Protein AF-A0A7S3I1B3-F1 (afdb_monomer_lite)

pLDDT: mean 70.67, std 14.02, range [46.06, 97.56]

Foldseek 3Di:
DDDPPVVVVVVVVVVVVVVVVVVVVPPDDCVPPDPDPPDPPPPDPDPPDDDPPPPPPPPDPDPCCVVQVPDDPCQQANDPPPPTGHPVVVVVVVVVVVVVVVVVVVVVVVCVVCCVVPDPPDDPPD

Secondary structure (DSSP, 8-state):
---SSHHHHHHHHHHHHHHHHHHHHT---GGGSPPPPS-TT----------TT------PPPHHHHHHTTS-HHHHH--TTSSS--HHHHHHHHHHHHHHHHHHHHHHHHHHHHHHHH-----TT-

Sequence (126 aa):
MSARITGKATAETARAAAPRELFAATKMDGSVLPRAPESAFRKRPVRLSYDKNEFWMYRLPSENHFLLQNFDKNDLFGKRHGIDHAPQYKSQMDIDSRLLLGLVGITFVMLLSDFPRNAKMLNLRQ

Structure (mmCIF, N/CA/C/O backbone):
data_AF-A0A7S3I1B3-F1
#
_entry.id   AF-A0A7S3I1B3-F1
#
loop_
_atom_site.group_PDB
_atom_site.id
_atom_site.type_symbol
_atom_site.label_atom_id
_atom_site.label_alt_id
_atom_site.label_comp_id
_atom_site.label_asym_id
_atom_site.label_entity_id
_atom_site.label_seq_id
_atom_site.pdbx_PDB_ins_code
_atom_site.Cartn_x
_atom_site.Cartn_y
_atom_site.Cartn_z
_atom_site.occupancy
_atom_site.B_iso_or_equiv
_atom_site.auth_seq_id
_atom_site.auth_comp_id
_atom_site.auth_asym_id
_atom_site.auth_atom_id
_atom_site.pdbx_PDB_model_num
ATOM 1 N N . MET A 1 1 ? -23.112 -60.539 5.473 1.00 46.06 1 MET A N 1
ATOM 2 C CA . MET A 1 1 ? -22.228 -59.351 5.530 1.00 46.06 1 MET A CA 1
ATOM 3 C C . MET A 1 1 ? -20.943 -59.635 4.749 1.00 46.06 1 MET A C 1
ATOM 5 O O . MET A 1 1 ? -20.027 -60.185 5.332 1.00 46.06 1 MET A O 1
ATOM 9 N N . SER A 1 2 ? -20.857 -59.329 3.449 1.00 50.66 2 SER A N 1
ATOM 10 C CA . SER A 1 2 ? -19.567 -59.339 2.724 1.00 50.66 2 SER A CA 1
ATOM 11 C C . SER A 1 2 ? -19.702 -58.649 1.360 1.00 50.66 2 SER A C 1
ATOM 13 O O . SER A 1 2 ? -19.950 -59.291 0.350 1.00 50.66 2 SER A O 1
ATOM 15 N N . ALA A 1 3 ? -19.641 -57.315 1.339 1.00 51.50 3 ALA A N 1
ATOM 16 C CA . ALA A 1 3 ? -19.596 -56.536 0.089 1.00 51.50 3 ALA A CA 1
ATOM 17 C C . ALA A 1 3 ? -18.877 -55.179 0.245 1.00 51.50 3 ALA A C 1
ATOM 19 O O . ALA A 1 3 ? -19.001 -54.305 -0.604 1.00 51.50 3 ALA A O 1
ATOM 20 N N . ARG A 1 4 ? -18.141 -54.958 1.348 1.00 50.66 4 ARG A N 1
ATOM 21 C CA . ARG A 1 4 ? -17.560 -53.640 1.686 1.00 50.66 4 ARG A CA 1
ATOM 22 C C . ARG A 1 4 ? -16.035 -53.549 1.577 1.00 50.66 4 ARG A C 1
ATOM 24 O O . ARG A 1 4 ? -15.488 -52.489 1.860 1.00 50.66 4 ARG A O 1
ATOM 31 N N . ILE A 1 5 ? -15.351 -54.627 1.185 1.00 53.75 5 ILE A N 1
ATOM 32 C CA . ILE A 1 5 ? -13.876 -54.693 1.207 1.00 53.75 5 ILE A CA 1
ATOM 33 C C . ILE A 1 5 ? -13.266 -54.480 -0.193 1.00 53.75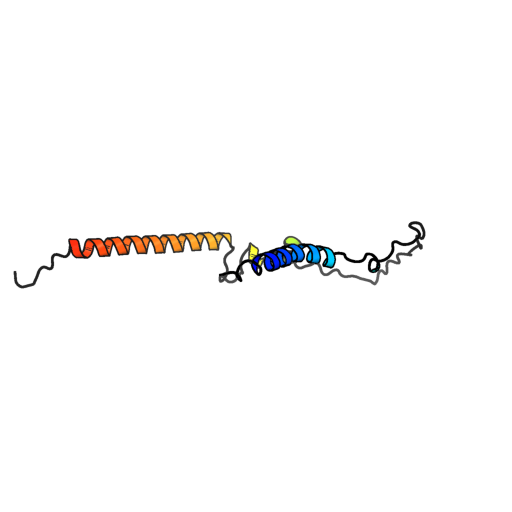 5 ILE A C 1
ATOM 35 O O . ILE A 1 5 ? -12.179 -53.923 -0.309 1.00 53.75 5 ILE A O 1
ATOM 39 N N . THR A 1 6 ? -13.985 -54.797 -1.272 1.00 51.12 6 THR A N 1
ATOM 40 C CA . THR A 1 6 ? -13.468 -54.716 -2.654 1.00 51.12 6 THR A CA 1
ATOM 41 C C . THR A 1 6 ? -13.352 -53.295 -3.219 1.00 51.12 6 THR A C 1
ATOM 43 O O . THR A 1 6 ? -12.542 -53.071 -4.111 1.00 51.12 6 THR A O 1
ATOM 46 N N . GLY A 1 7 ? -14.092 -52.313 -2.691 1.00 48.62 7 GLY A N 1
ATOM 47 C CA . GLY A 1 7 ? -14.066 -50.929 -3.195 1.00 48.62 7 GLY A CA 1
ATOM 48 C C . GLY A 1 7 ? -12.879 -50.075 -2.726 1.00 48.62 7 GLY A C 1
ATOM 49 O O . GLY A 1 7 ? -12.605 -49.036 -3.318 1.00 48.62 7 GLY A O 1
ATOM 50 N N . LYS A 1 8 ? -12.165 -50.481 -1.665 1.00 53.78 8 LYS A N 1
ATOM 51 C CA . LYS A 1 8 ? -11.015 -49.711 -1.153 1.00 53.78 8 LYS A CA 1
ATOM 52 C C . LYS A 1 8 ? -9.726 -49.996 -1.931 1.00 53.78 8 LYS A C 1
ATOM 54 O O . LYS A 1 8 ? -8.996 -49.062 -2.245 1.00 53.78 8 LYS A O 1
ATOM 59 N N . ALA A 1 9 ? -9.501 -51.252 -2.324 1.00 54.00 9 ALA A N 1
ATOM 60 C CA . ALA A 1 9 ? -8.305 -51.661 -3.067 1.00 54.00 9 ALA A CA 1
ATOM 61 C C . ALA A 1 9 ? -8.246 -51.075 -4.495 1.00 54.00 9 ALA A C 1
ATOM 63 O O . ALA A 1 9 ? -7.170 -50.757 -5.003 1.00 54.00 9 ALA A O 1
ATOM 64 N N . THR A 1 10 ? -9.398 -50.872 -5.141 1.00 55.09 10 THR A N 1
ATOM 65 C CA . THR A 1 10 ? -9.488 -50.239 -6.469 1.00 55.09 10 THR A CA 1
ATOM 66 C C . THR A 1 10 ? -9.286 -48.720 -6.419 1.00 55.09 10 THR A C 1
ATOM 68 O O . THR A 1 10 ? -8.721 -48.138 -7.341 1.00 55.09 10 THR A O 1
ATOM 71 N N . ALA A 1 11 ? -9.673 -48.063 -5.321 1.00 57.38 11 ALA A N 1
ATOM 72 C CA . ALA A 1 11 ? -9.466 -46.626 -5.138 1.00 57.38 11 ALA A CA 1
ATOM 73 C C . ALA A 1 11 ? -8.001 -46.266 -4.813 1.00 57.38 11 ALA A C 1
ATOM 75 O O . ALA A 1 11 ? -7.505 -45.230 -5.260 1.00 57.38 11 ALA A O 1
ATOM 76 N N . GLU A 1 12 ? -7.288 -47.116 -4.067 1.00 57.72 12 GLU A N 1
ATOM 77 C CA . GLU A 1 12 ? -5.858 -46.923 -3.778 1.00 57.72 12 GLU A CA 1
ATOM 78 C C . GLU A 1 12 ? -4.975 -47.171 -5.005 1.00 57.72 12 GLU A C 1
ATOM 80 O O . GLU A 1 12 ? -4.047 -46.402 -5.257 1.00 57.72 12 GLU A O 1
ATOM 85 N N . THR A 1 13 ? -5.302 -48.172 -5.827 1.00 56.62 13 THR A N 1
ATOM 86 C CA . THR A 1 13 ? -4.587 -48.434 -7.089 1.00 56.62 13 THR A CA 1
ATOM 87 C C . THR A 1 13 ? -4.799 -47.318 -8.118 1.00 56.62 13 THR A C 1
ATOM 89 O O . THR A 1 13 ? -3.839 -46.916 -8.775 1.00 56.62 13 THR A O 1
ATOM 92 N N . ALA A 1 14 ? -5.995 -46.721 -8.188 1.00 57.94 14 ALA A N 1
ATOM 93 C CA . ALA A 1 14 ? -6.259 -45.546 -9.026 1.00 57.94 14 ALA A CA 1
ATOM 94 C C . ALA A 1 14 ? -5.514 -44.279 -8.547 1.00 57.94 14 ALA A C 1
ATOM 96 O O . ALA A 1 14 ? -4.988 -43.520 -9.362 1.00 57.94 14 ALA A O 1
ATOM 97 N N . ARG A 1 15 ? -5.400 -44.060 -7.226 1.00 57.66 15 ARG A N 1
ATOM 98 C CA . ARG A 1 15 ? -4.626 -42.936 -6.656 1.00 57.66 15 ARG A CA 1
ATOM 99 C C . ARG A 1 15 ? -3.114 -43.096 -6.821 1.00 57.66 15 ARG A C 1
ATOM 101 O O . ARG A 1 15 ? -2.427 -42.092 -6.985 1.00 57.66 15 ARG A O 1
ATOM 108 N N . ALA A 1 16 ? -2.598 -44.324 -6.806 1.00 59.72 16 ALA A N 1
ATOM 109 C CA . ALA A 1 16 ? -1.180 -44.605 -7.034 1.00 59.72 16 ALA A CA 1
ATOM 110 C C . ALA A 1 16 ? -0.771 -44.526 -8.521 1.00 59.72 16 ALA A C 1
ATOM 112 O O . ALA A 1 16 ? 0.398 -44.279 -8.822 1.00 59.72 16 ALA A O 1
ATOM 113 N N . ALA A 1 17 ? -1.718 -44.702 -9.451 1.00 59.34 17 ALA A N 1
ATOM 114 C CA . ALA A 1 17 ? -1.484 -44.575 -10.892 1.00 59.34 17 ALA A CA 1
ATOM 115 C C . ALA A 1 17 ? -1.423 -43.110 -11.368 1.00 59.34 17 ALA A C 1
ATOM 117 O O . ALA A 1 17 ? -0.590 -42.774 -12.209 1.00 59.34 17 ALA A O 1
ATOM 118 N N . ALA A 1 18 ? -2.228 -42.223 -10.774 1.00 61.06 18 ALA A N 1
ATOM 119 C CA . ALA A 1 18 ? -2.302 -40.804 -11.135 1.00 61.06 18 ALA A CA 1
ATOM 120 C C . ALA A 1 18 ? -0.946 -40.053 -11.177 1.00 61.06 18 ALA A C 1
ATOM 122 O O . ALA A 1 18 ? -0.691 -39.357 -12.162 1.00 61.06 18 ALA A O 1
ATOM 123 N N . PRO A 1 19 ? -0.030 -40.184 -10.191 1.00 59.75 19 PRO A N 1
ATOM 124 C CA . PRO A 1 19 ? 1.252 -39.483 -10.258 1.00 59.75 19 PRO A CA 1
ATOM 125 C C . PRO A 1 19 ? 2.174 -40.035 -11.352 1.00 59.75 19 PRO A C 1
ATOM 127 O O . PRO A 1 19 ? 2.949 -39.274 -11.921 1.00 59.75 19 PRO A O 1
ATOM 130 N N . ARG A 1 20 ? 2.090 -41.329 -11.698 1.00 57.22 20 ARG A N 1
ATOM 131 C CA . ARG A 1 20 ? 2.932 -41.927 -12.750 1.00 57.22 20 ARG A CA 1
ATOM 132 C C . ARG A 1 20 ? 2.551 -41.449 -14.152 1.00 57.22 20 ARG A C 1
ATOM 134 O O . ARG A 1 20 ? 3.439 -41.307 -14.989 1.00 57.22 20 ARG A O 1
ATOM 141 N N . GLU A 1 21 ? 1.279 -41.143 -14.395 1.00 60.25 21 GLU A N 1
ATOM 142 C CA . GLU A 1 21 ? 0.830 -40.612 -15.690 1.00 60.25 21 GLU A CA 1
ATOM 143 C C . GLU A 1 21 ? 1.180 -39.130 -15.887 1.00 60.25 21 GLU A C 1
ATOM 145 O O . GLU A 1 21 ? 1.525 -38.721 -16.995 1.00 60.25 21 GLU A O 1
ATOM 150 N N . LEU A 1 22 ? 1.228 -38.341 -14.807 1.00 58.94 22 LEU A N 1
ATOM 151 C CA . LEU A 1 22 ? 1.709 -36.952 -14.834 1.00 58.94 22 LEU A CA 1
ATOM 152 C C . LEU A 1 22 ? 3.175 -36.840 -15.292 1.00 58.94 22 LEU A C 1
ATOM 154 O O . LEU A 1 22 ? 3.509 -35.933 -16.055 1.00 58.94 22 LEU A O 1
ATOM 158 N N . PHE A 1 23 ? 4.035 -37.785 -14.890 1.00 58.66 23 PHE A N 1
ATOM 159 C CA . PHE A 1 23 ? 5.434 -37.854 -15.346 1.00 58.66 23 PHE A CA 1
ATOM 160 C C . PHE A 1 23 ? 5.589 -38.409 -16.771 1.00 58.66 23 PHE A C 1
ATOM 162 O O . PHE A 1 23 ? 6.594 -38.145 -17.430 1.00 58.66 23 PHE A O 1
ATOM 169 N N . ALA A 1 24 ? 4.614 -39.175 -17.269 1.00 61.59 24 ALA A N 1
ATOM 170 C CA . ALA A 1 24 ? 4.590 -39.615 -18.663 1.00 61.59 24 ALA A CA 1
ATOM 171 C C . ALA A 1 24 ? 4.162 -38.474 -19.603 1.00 61.59 24 ALA A C 1
ATOM 173 O O . ALA A 1 24 ? 4.754 -38.313 -20.668 1.00 61.59 24 ALA A O 1
ATOM 174 N N . ALA A 1 25 ? 3.212 -37.636 -19.175 1.00 60.84 25 ALA A N 1
ATOM 175 C CA . ALA A 1 25 ? 2.724 -36.477 -19.926 1.00 60.84 25 ALA A CA 1
ATOM 176 C C . ALA A 1 25 ? 3.726 -35.305 -20.008 1.00 60.84 25 ALA A C 1
ATOM 178 O O . ALA A 1 25 ? 3.584 -34.433 -20.859 1.00 60.84 25 ALA A O 1
ATOM 179 N N . THR A 1 26 ? 4.752 -35.277 -19.149 1.00 60.84 26 THR A N 1
ATOM 180 C CA . THR A 1 26 ? 5.807 -34.241 -19.145 1.00 60.84 26 THR A CA 1
ATOM 181 C C . THR A 1 26 ? 7.039 -34.599 -19.976 1.00 60.84 26 THR A C 1
ATOM 183 O O . THR A 1 26 ? 7.966 -33.791 -20.070 1.00 60.84 26 THR A O 1
ATOM 186 N N . LYS A 1 27 ? 7.073 -35.774 -20.619 1.00 60.06 27 LYS A N 1
ATOM 187 C CA . LYS A 1 27 ? 8.126 -36.106 -21.585 1.00 60.06 27 LYS A CA 1
ATOM 188 C C . LYS A 1 27 ? 7.912 -35.302 -22.870 1.00 60.06 27 LYS A C 1
ATOM 190 O O . LYS A 1 27 ? 7.275 -35.767 -23.806 1.00 60.06 27 LYS A O 1
ATOM 195 N N . MET A 1 28 ? 8.444 -34.083 -22.891 1.00 61.81 28 MET A N 1
ATOM 196 C CA . MET A 1 28 ? 8.610 -33.295 -24.112 1.00 61.81 28 MET A CA 1
ATOM 197 C C . MET A 1 28 ? 9.493 -34.093 -25.076 1.00 61.81 28 MET A C 1
ATOM 199 O O . MET A 1 28 ? 10.649 -34.383 -24.765 1.00 61.81 28 MET A O 1
ATOM 203 N N . ASP A 1 29 ? 8.936 -34.486 -26.218 1.00 66.00 29 ASP A N 1
ATOM 204 C CA . ASP A 1 29 ? 9.686 -35.182 -27.255 1.00 66.00 29 ASP A CA 1
ATOM 205 C C . ASP A 1 29 ? 10.717 -34.219 -27.868 1.00 66.00 29 ASP A C 1
ATOM 207 O O . ASP A 1 29 ? 10.383 -33.145 -28.376 1.00 66.00 29 ASP A O 1
ATOM 211 N N . GLY A 1 30 ? 11.996 -34.595 -27.799 1.00 62.19 30 GLY A N 1
ATOM 212 C CA . GLY A 1 30 ? 13.116 -33.787 -28.295 1.00 62.19 30 GLY A CA 1
ATOM 213 C C . GLY A 1 30 ? 13.123 -33.621 -29.818 1.00 62.19 30 GLY A C 1
ATOM 214 O O . GLY A 1 30 ? 13.971 -32.907 -30.347 1.00 62.19 30 GLY A O 1
ATOM 215 N N . SER A 1 31 ? 12.180 -34.255 -30.521 1.00 69.62 31 SER A N 1
ATOM 216 C CA . SER A 1 31 ? 11.940 -34.114 -31.958 1.00 69.62 31 SER A CA 1
ATOM 217 C C . SER A 1 31 ? 11.475 -32.712 -32.376 1.00 69.62 31 SER A C 1
ATOM 219 O O . SER A 1 31 ? 11.685 -32.327 -33.526 1.00 69.62 31 SER A O 1
ATOM 221 N N . VAL A 1 32 ? 10.894 -31.936 -31.452 1.00 67.50 32 VAL A N 1
ATOM 222 C CA . VAL A 1 32 ? 10.412 -30.560 -31.698 1.00 67.50 32 VAL A CA 1
ATOM 223 C C . VAL A 1 32 ? 11.514 -29.515 -31.483 1.00 67.50 32 VAL A C 1
ATOM 225 O O . VAL A 1 32 ? 11.385 -28.364 -31.901 1.00 67.50 32 VAL A O 1
ATOM 228 N N . LEU A 1 33 ? 12.625 -29.897 -30.847 1.00 70.44 33 LEU A N 1
ATOM 229 C CA . LEU A 1 33 ? 13.749 -28.989 -30.660 1.00 70.44 33 LEU A CA 1
ATOM 230 C C . LEU A 1 33 ? 14.496 -28.800 -31.989 1.00 70.44 33 LEU A C 1
ATOM 232 O O . LEU A 1 33 ? 14.723 -29.771 -32.718 1.00 70.44 33 LEU A O 1
ATOM 236 N N . PRO A 1 34 ? 14.922 -27.566 -32.315 1.00 71.69 34 PRO A N 1
ATOM 237 C CA . PRO A 1 34 ? 15.756 -27.336 -33.483 1.00 71.69 34 PRO A CA 1
ATOM 238 C C . PRO A 1 34 ? 17.034 -28.170 -33.351 1.00 71.69 34 PRO A C 1
ATOM 240 O O . PRO A 1 34 ? 17.791 -28.019 -32.389 1.00 71.69 34 PRO A O 1
ATOM 243 N N . ARG A 1 35 ? 17.269 -29.074 -34.312 1.00 68.75 35 ARG A N 1
ATOM 244 C CA . ARG A 1 35 ? 18.504 -29.863 -34.362 1.00 68.75 35 ARG A CA 1
ATOM 245 C C . ARG A 1 35 ? 19.691 -28.910 -34.388 1.00 68.75 35 ARG A C 1
ATOM 247 O O . ARG A 1 35 ? 19.720 -27.972 -35.187 1.00 68.75 35 ARG A O 1
ATOM 254 N N . ALA A 1 36 ? 20.668 -29.168 -33.521 1.00 65.69 36 ALA A N 1
ATOM 255 C CA . ALA A 1 36 ? 21.928 -28.447 -33.559 1.00 65.69 36 ALA A CA 1
ATOM 256 C C . ALA A 1 36 ? 22.507 -28.523 -34.986 1.00 65.69 36 ALA A C 1
ATOM 258 O O . ALA A 1 36 ? 22.415 -29.576 -35.627 1.00 65.69 36 ALA A O 1
ATOM 259 N N . PRO A 1 37 ? 23.066 -27.422 -35.511 1.00 67.12 37 PRO A N 1
ATOM 260 C CA . PRO A 1 37 ? 23.635 -27.417 -36.849 1.00 67.12 37 PRO A CA 1
ATOM 261 C C . PRO A 1 37 ? 24.736 -28.478 -36.947 1.00 67.12 37 PRO A C 1
ATOM 263 O O . PRO A 1 37 ? 25.596 -28.560 -36.073 1.00 67.12 37 PRO A O 1
ATOM 266 N N . GLU A 1 38 ? 24.745 -29.253 -38.036 1.00 67.31 38 GLU A N 1
ATOM 267 C CA . GLU A 1 38 ? 25.697 -30.358 -38.281 1.00 67.31 38 GLU A 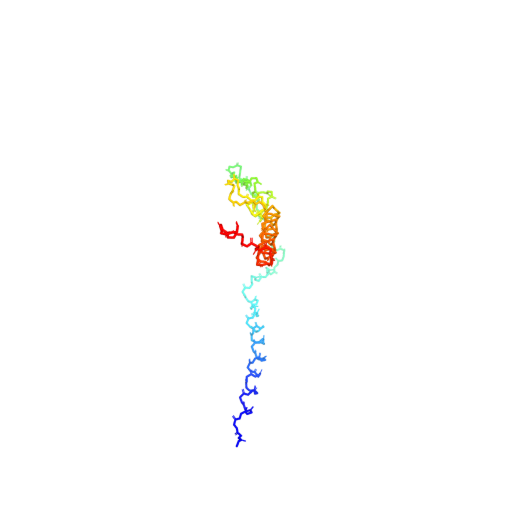CA 1
ATOM 268 C C . GLU A 1 38 ? 27.178 -29.931 -38.247 1.00 67.31 38 GLU A C 1
ATOM 270 O O . GLU A 1 38 ? 28.079 -30.765 -38.231 1.00 67.31 38 GLU A O 1
ATOM 275 N N . SER A 1 39 ? 27.457 -28.625 -38.246 1.00 66.31 39 SER A N 1
ATOM 276 C CA . SER A 1 39 ? 28.806 -28.084 -38.166 1.00 66.31 39 SER A CA 1
ATOM 277 C C . SER A 1 39 ? 28.835 -26.761 -37.404 1.00 66.31 39 SER A C 1
ATOM 279 O O . SER A 1 39 ? 28.293 -25.757 -37.869 1.00 66.31 39 SER A O 1
ATOM 281 N N . ALA A 1 40 ? 29.579 -26.725 -36.296 1.00 60.03 40 ALA A N 1
ATOM 282 C CA . ALA A 1 40 ? 29.950 -25.487 -35.599 1.00 60.03 40 ALA A CA 1
ATOM 283 C C . ALA A 1 40 ? 30.892 -24.580 -36.427 1.00 60.03 40 ALA A C 1
ATOM 285 O O . ALA A 1 40 ? 31.152 -23.433 -36.060 1.00 60.03 40 ALA A O 1
ATOM 286 N N . PHE A 1 41 ? 31.412 -25.090 -37.551 1.00 57.38 41 PHE A N 1
ATOM 287 C CA . PHE A 1 41 ? 32.425 -24.441 -38.384 1.00 57.38 41 PHE A CA 1
ATOM 288 C C . PHE A 1 41 ? 31.879 -23.884 -39.699 1.00 57.38 41 PHE A C 1
ATOM 290 O O . PHE A 1 41 ? 32.602 -23.184 -40.405 1.00 57.38 41 PHE A O 1
ATOM 297 N N . ARG A 1 42 ? 30.592 -24.094 -40.018 1.00 59.25 42 ARG A N 1
ATOM 298 C CA . ARG A 1 42 ? 29.906 -23.363 -41.098 1.00 59.25 42 ARG A CA 1
ATOM 299 C C . ARG A 1 42 ? 29.574 -21.935 -40.652 1.00 59.25 42 ARG A C 1
ATOM 301 O O . ARG A 1 42 ? 28.424 -21.507 -40.652 1.00 59.25 42 ARG A O 1
ATOM 308 N N . LYS A 1 43 ? 30.605 -21.177 -40.279 1.00 62.25 43 LYS A N 1
ATOM 309 C CA . LYS A 1 43 ? 30.518 -19.731 -40.082 1.00 62.25 43 LYS A CA 1
ATOM 310 C C . LYS A 1 43 ? 30.402 -19.099 -41.465 1.00 62.25 43 LYS A C 1
ATOM 312 O O . LYS A 1 43 ? 31.396 -18.954 -42.169 1.00 62.25 43 LYS A O 1
ATOM 317 N N . ARG A 1 44 ? 29.183 -18.766 -41.898 1.00 60.84 44 ARG A N 1
ATOM 318 C CA . ARG A 1 44 ? 29.021 -17.883 -43.059 1.00 60.84 44 ARG A CA 1
ATOM 319 C C . ARG A 1 44 ? 29.520 -16.497 -42.640 1.00 60.84 44 ARG A C 1
ATOM 321 O O . ARG A 1 44 ? 29.116 -16.043 -41.569 1.00 60.84 44 ARG A O 1
ATOM 328 N N . PRO A 1 45 ? 30.383 -15.825 -43.418 1.00 61.72 45 PRO A N 1
ATOM 329 C CA . PRO A 1 45 ? 30.735 -14.445 -43.127 1.00 61.72 45 PRO A CA 1
ATOM 330 C C . PRO A 1 45 ? 29.468 -13.597 -43.265 1.00 61.72 45 PRO A C 1
ATOM 332 O O . PRO A 1 45 ? 28.980 -13.356 -44.366 1.00 61.72 45 PRO A O 1
ATOM 335 N N . VAL A 1 46 ? 28.899 -13.188 -42.134 1.00 59.75 46 VAL A N 1
ATOM 336 C CA . VAL A 1 46 ? 27.810 -12.214 -42.104 1.00 59.75 46 VAL A CA 1
ATOM 337 C C . VAL A 1 46 ? 28.469 -10.849 -42.166 1.00 59.75 46 VAL A C 1
ATOM 339 O O . VAL A 1 46 ? 29.135 -10.423 -41.222 1.00 59.75 46 VAL A O 1
ATOM 342 N N . ARG A 1 47 ? 28.334 -10.172 -43.307 1.00 57.34 47 ARG A N 1
ATOM 343 C CA . ARG A 1 47 ? 28.751 -8.779 -43.426 1.00 57.34 47 ARG A CA 1
ATOM 344 C C . ARG A 1 47 ? 27.775 -7.942 -42.605 1.00 57.34 47 ARG A C 1
ATOM 346 O O . ARG A 1 47 ? 26.657 -7.699 -43.040 1.00 57.34 47 ARG A O 1
ATOM 353 N N . LEU A 1 48 ? 28.203 -7.529 -41.417 1.00 57.81 48 LEU A N 1
ATOM 354 C CA . LEU A 1 48 ? 27.494 -6.540 -40.614 1.00 57.81 48 LEU A CA 1
ATOM 355 C C . LEU A 1 48 ? 27.637 -5.184 -41.316 1.00 57.81 48 LEU A C 1
ATOM 357 O O . LEU A 1 48 ? 28.649 -4.500 -41.176 1.00 57.81 48 LEU A O 1
ATOM 361 N N . SER A 1 49 ? 26.667 -4.830 -42.15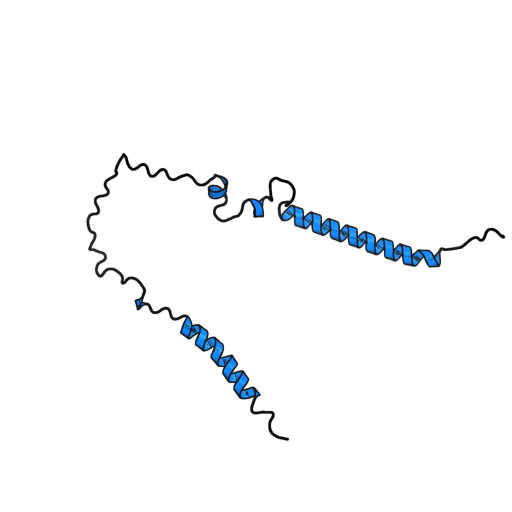6 1.00 61.72 49 SER A N 1
ATOM 362 C CA . SER A 1 49 ? 26.549 -3.480 -42.699 1.00 61.72 49 SER A CA 1
ATOM 363 C C . SER A 1 49 ? 25.863 -2.605 -41.660 1.00 61.72 49 SER A C 1
ATOM 365 O O . SER A 1 49 ? 24.683 -2.787 -41.386 1.00 61.72 49 SER A O 1
ATOM 367 N N . TYR A 1 50 ? 26.611 -1.670 -41.081 1.00 52.78 50 TYR A N 1
ATOM 368 C CA . TYR A 1 50 ? 26.038 -0.604 -40.268 1.00 52.78 50 TYR A CA 1
ATOM 369 C C . TYR A 1 50 ? 25.390 0.404 -41.220 1.00 52.78 50 TYR A C 1
ATOM 371 O O . TYR A 1 50 ? 26.097 1.164 -41.889 1.00 52.78 50 TYR A O 1
ATOM 379 N N . ASP A 1 51 ? 24.066 0.382 -41.332 1.00 64.69 51 ASP A N 1
ATOM 380 C CA . ASP A 1 51 ? 23.349 1.442 -42.026 1.00 64.69 51 ASP A CA 1
ATOM 381 C C . ASP A 1 51 ? 23.251 2.652 -41.085 1.00 64.69 51 ASP A C 1
ATOM 383 O O . ASP A 1 51 ? 22.624 2.610 -40.028 1.00 64.69 51 ASP A O 1
ATOM 387 N N . LYS A 1 52 ? 23.936 3.742 -41.448 1.00 64.56 52 LYS A N 1
ATOM 388 C CA . LYS A 1 52 ? 23.971 4.985 -40.659 1.00 64.56 52 LYS A CA 1
ATOM 389 C C . LYS A 1 52 ? 22.615 5.694 -40.616 1.0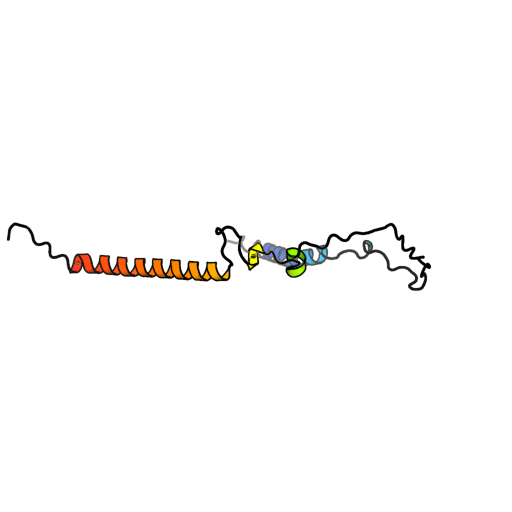0 64.56 52 LYS A C 1
ATOM 391 O O . LYS A 1 52 ? 22.450 6.591 -39.797 1.00 64.56 52 LYS A O 1
ATOM 396 N N . ASN A 1 53 ? 21.684 5.314 -41.490 1.00 62.72 53 ASN A N 1
ATOM 397 C CA . ASN A 1 53 ? 20.323 5.840 -41.515 1.00 62.72 53 ASN A CA 1
ATOM 398 C C . ASN A 1 53 ? 19.352 4.972 -40.706 1.00 62.72 53 ASN A C 1
ATOM 400 O O . ASN A 1 53 ? 18.223 5.388 -40.445 1.00 62.72 53 ASN A O 1
ATOM 404 N N . GLU A 1 54 ? 19.785 3.789 -40.274 1.00 51.91 54 GLU A N 1
ATOM 405 C CA . GLU A 1 54 ? 19.000 2.883 -39.452 1.00 51.91 54 GLU A CA 1
ATOM 406 C C . GLU A 1 54 ? 19.164 3.274 -37.978 1.00 51.91 54 GLU A C 1
ATOM 408 O O . GLU A 1 54 ? 19.853 2.641 -37.177 1.00 51.91 54 GLU A O 1
ATOM 413 N N . PHE A 1 55 ? 18.539 4.389 -37.606 1.00 52.28 55 PHE A N 1
ATOM 414 C CA . PHE A 1 55 ? 18.423 4.782 -36.210 1.00 52.28 55 PHE A CA 1
ATOM 415 C C . PHE A 1 55 ? 17.369 3.901 -35.546 1.00 52.28 55 PHE A C 1
ATOM 417 O O . PHE A 1 55 ? 16.195 4.261 -35.451 1.00 52.28 55 PHE A O 1
ATOM 424 N N . TRP A 1 56 ? 17.794 2.745 -35.040 1.00 56.31 56 TRP A N 1
ATOM 425 C CA . TRP A 1 56 ? 17.038 2.028 -34.020 1.00 56.31 56 TRP A CA 1
ATOM 426 C C . TRP A 1 56 ? 17.098 2.889 -32.757 1.00 56.31 56 TRP A C 1
ATOM 428 O O . TRP A 1 56 ? 17.952 2.712 -31.891 1.00 56.31 56 TRP A O 1
ATOM 438 N N . MET A 1 57 ? 16.234 3.904 -32.682 1.00 52.38 57 MET A N 1
ATOM 439 C CA . MET A 1 57 ? 16.003 4.643 -31.451 1.00 52.38 57 MET A CA 1
ATOM 440 C C . MET A 1 57 ? 15.356 3.666 -30.476 1.00 52.38 57 MET A C 1
ATOM 442 O O . MET A 1 57 ? 14.133 3.524 -30.432 1.00 52.38 57 MET A O 1
ATOM 446 N N . TYR A 1 58 ? 16.183 2.966 -29.702 1.00 57.12 58 TYR A N 1
ATOM 447 C CA . TYR A 1 58 ? 15.723 2.273 -28.514 1.00 57.12 58 TYR A CA 1
ATOM 448 C C . TYR A 1 58 ? 15.083 3.338 -27.634 1.00 57.12 58 TYR A C 1
ATOM 450 O O . TYR A 1 58 ? 15.767 4.195 -27.072 1.00 57.12 58 TYR A O 1
ATOM 458 N N . ARG A 1 59 ? 13.748 3.340 -27.572 1.00 61.19 59 ARG A N 1
ATOM 459 C CA . ARG A 1 59 ? 13.041 4.130 -26.573 1.00 61.19 59 ARG A CA 1
ATOM 460 C C . ARG A 1 59 ? 13.542 3.610 -25.238 1.00 61.19 59 ARG A C 1
ATOM 462 O O . ARG A 1 59 ? 13.249 2.467 -24.888 1.00 61.19 59 ARG A O 1
ATOM 469 N N . LEU A 1 60 ? 14.345 4.416 -24.546 1.00 66.25 60 LEU A N 1
ATOM 470 C CA . LEU A 1 60 ? 14.723 4.106 -23.179 1.00 66.25 60 LEU A CA 1
ATOM 471 C C . LEU A 1 60 ? 13.417 3.850 -22.418 1.00 66.25 60 LEU A C 1
ATOM 473 O O . LEU A 1 60 ? 12.496 4.673 -22.514 1.00 66.25 60 LEU A O 1
ATOM 477 N N . PRO A 1 61 ? 13.293 2.697 -21.737 1.00 66.81 61 PRO A N 1
ATOM 478 C CA . PRO A 1 61 ? 12.174 2.454 -20.848 1.00 66.81 61 PRO A CA 1
ATOM 479 C C . PRO A 1 61 ? 12.003 3.662 -19.933 1.00 66.81 61 PRO A C 1
ATOM 481 O O . PRO A 1 61 ? 12.987 4.319 -19.582 1.00 66.81 61 PRO A O 1
ATOM 484 N N . SER A 1 62 ? 10.765 3.968 -19.544 1.00 73.19 62 SER A N 1
ATOM 485 C CA . SER A 1 62 ? 10.547 4.995 -18.526 1.00 73.19 62 SER A CA 1
ATOM 486 C C . SER A 1 62 ? 11.463 4.716 -17.329 1.00 73.19 62 SER A C 1
ATOM 488 O O . SER A 1 62 ? 11.706 3.556 -17.001 1.00 73.19 62 SER A O 1
ATOM 490 N N . GLU A 1 63 ? 11.990 5.757 -16.687 1.00 68.62 63 GLU A N 1
ATOM 491 C CA . GLU A 1 63 ? 12.933 5.629 -15.563 1.00 68.62 63 GLU A CA 1
ATOM 492 C C . GLU A 1 63 ? 12.450 4.611 -14.515 1.00 68.62 63 GLU A C 1
ATOM 494 O O . GLU A 1 63 ? 13.217 3.793 -14.018 1.00 68.62 63 GLU A O 1
ATOM 499 N N . ASN A 1 64 ? 11.136 4.581 -14.273 1.00 65.88 64 ASN A N 1
ATOM 500 C CA . ASN A 1 64 ? 10.501 3.603 -13.397 1.00 65.88 64 ASN A CA 1
ATOM 501 C C . ASN A 1 64 ? 10.692 2.157 -13.883 1.00 65.88 64 ASN A C 1
ATOM 503 O O . ASN A 1 64 ? 11.002 1.290 -13.076 1.00 65.88 64 ASN A O 1
ATOM 507 N N . HIS A 1 65 ? 10.522 1.885 -15.178 1.00 70.75 65 HIS A N 1
ATOM 508 C CA . HIS A 1 65 ? 10.715 0.550 -15.743 1.00 70.75 65 HIS A CA 1
ATOM 509 C C . HIS A 1 65 ? 12.199 0.161 -15.812 1.00 70.75 65 HIS A C 1
ATOM 511 O O . HIS A 1 65 ? 12.532 -1.003 -15.620 1.00 70.75 65 HIS A O 1
ATOM 517 N N . PHE A 1 66 ? 13.100 1.127 -16.014 1.00 76.19 66 PHE A N 1
ATOM 518 C CA . PHE A 1 66 ? 14.542 0.884 -15.967 1.00 76.19 66 PHE A CA 1
ATOM 519 C C . PHE A 1 66 ? 15.026 0.512 -14.557 1.00 76.19 66 PHE A C 1
ATOM 521 O O . PHE A 1 66 ? 15.750 -0.467 -14.392 1.00 76.19 66 PHE A O 1
ATOM 528 N N . LEU A 1 67 ? 14.605 1.269 -13.539 1.00 75.06 67 LEU A N 1
ATOM 529 C CA . LEU A 1 67 ? 15.057 1.080 -12.158 1.00 75.06 67 LEU A CA 1
ATOM 530 C C . LEU A 1 67 ? 14.395 -0.113 -11.470 1.00 75.06 67 LEU A C 1
ATOM 532 O O . LEU A 1 67 ? 15.037 -0.801 -10.683 1.00 75.06 67 LEU A O 1
ATOM 536 N N . LEU A 1 68 ? 13.111 -0.346 -11.741 1.00 79.25 68 LEU A N 1
ATOM 537 C CA . LEU A 1 68 ? 12.338 -1.365 -11.034 1.00 79.25 68 LEU A CA 1
ATOM 538 C C . LEU A 1 68 ? 12.192 -2.656 -11.840 1.00 79.25 68 LEU A C 1
ATOM 540 O O . LEU A 1 68 ? 11.802 -3.664 -11.263 1.00 79.25 68 LEU A O 1
ATOM 544 N N . GLN A 1 69 ? 12.563 -2.665 -13.127 1.00 78.12 69 GLN A N 1
ATOM 545 C CA . GLN A 1 69 ? 12.471 -3.812 -14.040 1.00 78.12 69 GLN A CA 1
ATOM 546 C C . GLN A 1 69 ? 11.088 -4.481 -13.987 1.00 78.12 69 GLN A C 1
ATOM 548 O O . GLN A 1 69 ? 10.160 -4.017 -14.649 1.00 78.12 69 GLN A O 1
ATOM 553 N N . ASN A 1 70 ? 10.960 -5.534 -13.174 1.00 76.00 70 ASN A N 1
ATOM 554 C CA . ASN A 1 70 ? 9.759 -6.350 -12.990 1.00 76.00 70 ASN A CA 1
ATOM 555 C C . ASN A 1 70 ? 8.931 -5.978 -11.750 1.00 76.00 70 ASN A C 1
ATOM 557 O O . ASN A 1 70 ? 7.851 -6.530 -11.556 1.00 76.00 70 ASN A O 1
ATOM 561 N N . PHE A 1 71 ? 9.428 -5.094 -10.889 1.00 74.62 71 PHE A N 1
ATOM 562 C CA . PHE A 1 71 ? 8.722 -4.672 -9.689 1.00 74.62 71 PHE A CA 1
ATOM 563 C C . PHE A 1 71 ? 7.758 -3.530 -10.010 1.00 74.62 71 PHE A C 1
ATOM 565 O O . PHE A 1 71 ? 8.152 -2.487 -10.539 1.00 74.62 71 PHE A O 1
ATOM 572 N N . ASP A 1 72 ? 6.480 -3.713 -9.674 1.00 75.75 72 ASP A N 1
ATOM 573 C CA . ASP A 1 72 ? 5.496 -2.646 -9.810 1.00 75.75 72 ASP A CA 1
ATOM 574 C C . ASP A 1 72 ? 5.792 -1.557 -8.773 1.00 75.75 72 ASP A C 1
ATOM 576 O O . ASP A 1 72 ? 5.728 -1.765 -7.559 1.00 75.75 72 ASP A O 1
ATOM 580 N N . LYS A 1 73 ? 6.108 -0.357 -9.263 1.00 75.44 73 LYS A N 1
ATOM 581 C CA . LYS A 1 73 ? 6.321 0.837 -8.440 1.00 75.44 73 LYS A CA 1
ATOM 582 C C . LYS A 1 73 ? 5.161 1.082 -7.478 1.00 75.44 73 LYS A C 1
ATOM 584 O O . LYS A 1 73 ? 5.384 1.540 -6.359 1.00 75.44 73 LYS A O 1
ATOM 589 N N . ASN A 1 74 ? 3.938 0.810 -7.924 1.00 73.69 74 ASN A N 1
ATOM 590 C CA . ASN A 1 74 ? 2.744 1.034 -7.120 1.00 73.69 74 ASN A CA 1
ATOM 591 C C . ASN A 1 74 ? 2.635 0.034 -5.968 1.00 73.69 74 ASN A C 1
ATOM 593 O O . ASN A 1 74 ? 2.070 0.382 -4.934 1.00 73.69 74 ASN A O 1
ATOM 597 N N . ASP A 1 75 ? 3.188 -1.167 -6.132 1.00 73.25 75 ASP A N 1
ATOM 598 C CA . ASP A 1 75 ? 3.228 -2.189 -5.088 1.00 73.25 75 ASP A CA 1
ATOM 599 C C . ASP A 1 75 ? 4.285 -1.852 -4.024 1.00 73.25 75 ASP A C 1
ATOM 601 O O . ASP A 1 75 ? 4.018 -1.919 -2.826 1.00 73.25 75 ASP A O 1
ATOM 605 N N . LEU A 1 76 ? 5.461 -1.360 -4.440 1.00 74.06 76 LEU A N 1
ATOM 606 C CA . LEU A 1 76 ? 6.509 -0.956 -3.493 1.00 74.06 76 LEU A CA 1
ATOM 607 C C . LEU A 1 76 ? 6.192 0.330 -2.728 1.00 74.06 76 LEU A C 1
ATOM 609 O O . LEU A 1 76 ? 6.409 0.405 -1.519 1.00 74.06 76 LEU A O 1
ATOM 613 N N . PHE A 1 77 ? 5.742 1.370 -3.429 1.00 77.25 77 PHE A N 1
ATOM 614 C CA . PHE A 1 77 ? 5.676 2.721 -2.863 1.00 77.25 77 PHE A CA 1
ATOM 615 C C . PHE A 1 77 ? 4.250 3.202 -2.589 1.00 77.25 77 PHE A C 1
ATOM 617 O O . PHE A 1 77 ? 4.069 4.264 -1.990 1.00 77.25 77 PHE A O 1
ATOM 624 N N . GLY A 1 78 ? 3.236 2.431 -2.986 1.00 69.62 78 GLY A N 1
ATOM 625 C CA . GLY A 1 78 ? 1.849 2.873 -2.948 1.00 69.62 78 GLY A CA 1
ATOM 626 C C . GLY A 1 78 ? 1.511 3.854 -4.076 1.00 69.62 78 GLY A C 1
ATOM 627 O O . GLY A 1 78 ? 2.367 4.315 -4.838 1.00 69.62 78 GLY A O 1
ATOM 628 N N . LYS A 1 79 ? 0.223 4.180 -4.214 1.00 78.88 79 LYS A N 1
ATOM 629 C CA . LYS A 1 79 ? -0.268 5.070 -5.278 1.00 78.88 79 LYS A CA 1
ATOM 630 C C . LYS A 1 79 ? -0.185 6.530 -4.839 1.00 78.88 79 LYS A C 1
ATOM 632 O O . LYS A 1 79 ? -0.578 6.884 -3.729 1.00 78.88 79 LYS A O 1
ATOM 637 N N . ARG A 1 80 ? 0.222 7.416 -5.756 1.00 65.88 80 ARG A N 1
ATOM 638 C CA . ARG A 1 80 ? 0.466 8.853 -5.494 1.00 65.88 80 ARG A CA 1
ATOM 639 C C . ARG A 1 80 ? -0.790 9.700 -5.189 1.00 65.88 80 ARG A C 1
ATOM 641 O O . ARG A 1 80 ? -0.686 10.917 -5.113 1.00 65.88 80 ARG A O 1
ATOM 648 N N . HIS A 1 81 ? -1.954 9.082 -4.978 1.00 62.28 81 HIS A N 1
ATOM 649 C CA . HIS A 1 81 ? -3.222 9.761 -4.672 1.00 62.28 81 HIS A CA 1
ATOM 650 C C . HIS A 1 81 ? -3.959 9.181 -3.455 1.00 62.28 81 HIS A C 1
ATOM 652 O O . HIS A 1 81 ? -5.182 9.186 -3.404 1.00 62.28 81 HIS A O 1
ATOM 658 N N . GLY A 1 82 ? -3.218 8.702 -2.453 1.00 56.56 82 GLY A N 1
ATOM 659 C CA . GLY A 1 82 ? -3.736 8.602 -1.081 1.00 56.56 82 GLY A CA 1
ATOM 660 C C . GLY A 1 82 ? -4.734 7.477 -0.794 1.00 56.56 8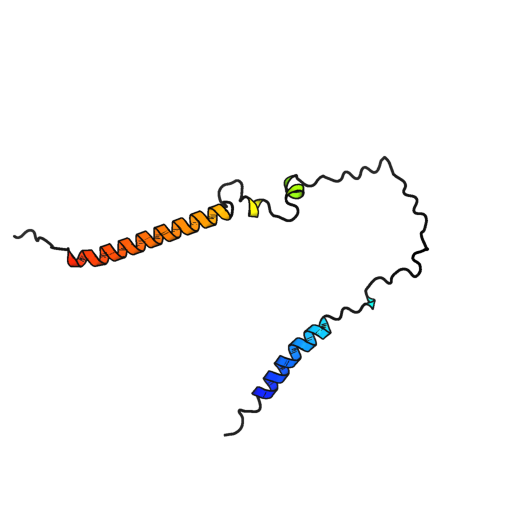2 GLY A C 1
ATOM 661 O O . GLY A 1 82 ? -5.229 7.409 0.322 1.00 56.56 82 GLY A O 1
ATOM 662 N N . ILE A 1 83 ? -5.018 6.589 -1.752 1.00 63.78 83 ILE A N 1
ATOM 663 C CA . ILE A 1 83 ? -5.913 5.438 -1.523 1.00 63.78 83 ILE A CA 1
ATOM 664 C C . ILE A 1 83 ? -5.122 4.203 -1.062 1.00 63.78 83 ILE A C 1
ATOM 666 O O . ILE A 1 83 ? -5.615 3.403 -0.275 1.00 63.78 83 ILE A O 1
ATOM 670 N N . ASP A 1 84 ? -3.867 4.067 -1.499 1.00 70.56 84 ASP A N 1
ATOM 671 C CA . ASP A 1 84 ? -3.024 2.911 -1.194 1.00 70.56 84 ASP A CA 1
ATOM 672 C C . ASP A 1 84 ? -1.668 3.369 -0.648 1.00 70.56 84 ASP A C 1
ATOM 674 O O . ASP A 1 84 ? -0.784 3.748 -1.417 1.00 70.56 84 ASP A O 1
ATOM 678 N N . HIS A 1 85 ? -1.502 3.334 0.679 1.00 73.19 85 HIS A N 1
ATOM 679 C CA . HIS A 1 85 ? -0.193 3.497 1.318 1.00 73.19 85 HIS A CA 1
ATOM 680 C C . HIS A 1 85 ? 0.748 2.337 0.966 1.00 73.19 85 HIS A C 1
ATOM 682 O O . HIS A 1 85 ? 0.290 1.231 0.663 1.00 73.19 85 HIS A O 1
ATOM 688 N N . ALA A 1 86 ? 2.061 2.580 1.053 1.00 78.38 86 ALA A N 1
ATOM 689 C CA . ALA A 1 86 ? 3.054 1.516 0.935 1.00 78.38 86 ALA A CA 1
ATOM 690 C C . ALA A 1 86 ? 2.758 0.394 1.956 1.00 78.38 86 ALA A C 1
ATOM 692 O O . ALA A 1 86 ? 2.289 0.685 3.066 1.00 78.38 86 ALA A O 1
ATOM 693 N N . PRO A 1 87 ? 3.034 -0.877 1.619 1.00 80.00 87 PRO A N 1
ATOM 694 C CA . PRO A 1 87 ? 2.606 -2.037 2.406 1.00 80.00 87 PRO A CA 1
ATOM 695 C C . PRO A 1 87 ? 3.079 -2.000 3.867 1.00 80.00 87 PRO A C 1
ATOM 697 O O . PRO A 1 87 ? 2.350 -2.423 4.761 1.00 80.00 87 PRO A O 1
ATOM 700 N N . GLN A 1 88 ? 4.248 -1.411 4.126 1.00 80.44 88 GLN A N 1
ATOM 701 C CA . GLN A 1 88 ? 4.791 -1.213 5.475 1.00 80.44 88 GLN A CA 1
ATOM 702 C C . GLN A 1 88 ? 3.964 -0.258 6.354 1.00 80.44 88 GLN A C 1
ATOM 704 O O . GLN A 1 88 ? 3.845 -0.474 7.554 1.00 80.44 88 GLN A O 1
ATOM 709 N N . TYR A 1 89 ? 3.361 0.784 5.774 1.00 80.19 89 TYR A N 1
ATOM 710 C CA . TYR A 1 89 ? 2.500 1.705 6.521 1.00 80.19 89 TYR A CA 1
ATOM 711 C C . TYR A 1 89 ? 1.100 1.123 6.699 1.00 80.19 89 TYR A C 1
ATOM 713 O O . TYR A 1 89 ? 0.480 1.318 7.741 1.00 80.19 89 TYR A O 1
ATOM 721 N N . LYS A 1 90 ? 0.619 0.360 5.707 1.00 82.69 90 LYS A N 1
ATOM 722 C CA . LYS A 1 90 ? -0.655 -0.358 5.820 1.00 82.69 90 LYS A CA 1
ATOM 723 C C . LYS A 1 90 ? -0.631 -1.352 6.973 1.00 82.69 90 LYS A C 1
ATOM 725 O O . LYS A 1 90 ? -1.563 -1.348 7.765 1.00 82.69 90 LYS A O 1
ATOM 730 N N . SER A 1 91 ? 0.421 -2.163 7.102 1.00 84.62 91 SER A N 1
ATOM 731 C CA . SER A 1 91 ? 0.512 -3.146 8.189 1.00 84.62 91 SER A CA 1
ATOM 732 C C . SER A 1 91 ? 0.538 -2.488 9.570 1.00 84.62 91 SER A C 1
ATOM 734 O O . SER A 1 91 ? -0.110 -2.986 10.487 1.00 84.62 91 SER A O 1
ATOM 736 N N . GLN A 1 92 ? 1.218 -1.346 9.706 1.00 88.00 92 GLN A N 1
ATOM 737 C CA . GLN A 1 92 ? 1.230 -0.570 10.944 1.00 88.00 92 GLN A CA 1
ATOM 738 C C . GLN A 1 92 ? -0.162 -0.018 11.286 1.00 88.00 92 GLN A C 1
ATOM 740 O O . GLN A 1 92 ? -0.651 -0.243 12.390 1.00 88.00 92 GLN A O 1
ATOM 745 N N . MET A 1 93 ? -0.841 0.617 10.326 1.00 87.06 93 MET A N 1
ATOM 746 C CA . MET A 1 93 ? -2.200 1.138 10.529 1.00 87.06 93 MET A CA 1
ATOM 747 C C . MET A 1 93 ? -3.218 0.035 10.844 1.00 87.06 93 MET A C 1
ATOM 749 O O . MET A 1 93 ? -4.119 0.241 11.658 1.00 87.06 93 MET A O 1
ATOM 753 N N . ASP A 1 94 ? -3.081 -1.136 10.220 1.00 90.38 94 ASP A N 1
ATOM 754 C CA . ASP A 1 94 ? -3.947 -2.291 10.468 1.00 90.38 94 ASP A CA 1
ATOM 755 C C . ASP A 1 94 ? -3.780 -2.819 11.898 1.00 90.38 94 ASP A C 1
ATOM 757 O O . ASP A 1 94 ? -4.769 -3.128 12.567 1.00 90.38 94 ASP A O 1
ATOM 761 N N . ILE A 1 95 ? -2.536 -2.911 12.381 1.00 94.62 95 ILE A N 1
ATOM 762 C CA . ILE A 1 95 ? -2.231 -3.328 13.755 1.00 94.62 95 ILE A CA 1
ATOM 763 C C . ILE A 1 95 ? -2.784 -2.305 14.750 1.00 94.62 95 ILE A C 1
ATOM 765 O O . ILE A 1 95 ? -3.491 -2.702 15.677 1.00 94.62 95 ILE A O 1
ATOM 769 N N . ASP A 1 96 ? -2.544 -1.010 14.530 1.00 94.12 96 ASP A N 1
ATOM 770 C CA . ASP A 1 96 ? -3.039 0.065 15.397 1.00 94.12 96 ASP A CA 1
ATOM 771 C C . ASP A 1 96 ? -4.572 0.061 15.472 1.00 94.12 96 ASP A C 1
ATOM 773 O O . ASP A 1 96 ? -5.151 0.118 16.559 1.00 94.12 96 ASP A O 1
ATOM 777 N N . SER A 1 97 ? -5.244 -0.103 14.329 1.00 95.00 97 SER A N 1
ATOM 778 C CA . SER A 1 97 ? -6.709 -0.160 14.259 1.00 95.00 97 SER A CA 1
ATOM 779 C C . SER A 1 97 ? -7.270 -1.362 15.020 1.00 95.00 97 SER A C 1
ATOM 781 O O . SER A 1 97 ? -8.243 -1.229 15.764 1.00 95.00 97 SER A O 1
ATOM 783 N N . ARG A 1 98 ? -6.646 -2.539 14.885 1.00 95.19 98 ARG A N 1
ATOM 784 C CA . ARG A 1 98 ? -7.058 -3.755 15.608 1.00 95.19 98 ARG A CA 1
ATOM 785 C C . ARG A 1 98 ? -6.813 -3.639 17.109 1.00 95.19 98 ARG A C 1
ATOM 787 O O . ARG A 1 98 ? -7.663 -4.065 17.888 1.00 95.19 98 ARG A O 1
ATOM 794 N N . LEU A 1 99 ? -5.686 -3.054 17.518 1.00 95.94 99 LEU A N 1
ATOM 795 C CA . LEU A 1 99 ? -5.371 -2.807 18.927 1.00 95.94 99 LEU A CA 1
ATOM 796 C C . LEU A 1 99 ? -6.384 -1.854 19.560 1.00 95.94 99 LEU A C 1
ATOM 798 O O . LEU A 1 99 ? -6.895 -2.133 20.643 1.00 95.94 99 LEU A O 1
ATOM 802 N N . LEU A 1 100 ? -6.717 -0.767 18.865 1.00 96.81 100 LEU A N 1
ATOM 803 C CA . LEU A 1 100 ? -7.676 0.222 19.344 1.00 96.81 100 LEU A CA 1
ATOM 804 C C . LEU A 1 100 ? -9.076 -0.389 19.473 1.00 96.81 100 LEU A C 1
ATOM 806 O O . LEU A 1 100 ? -9.743 -0.204 20.490 1.00 96.81 100 LEU A O 1
ATOM 810 N N . LEU A 1 101 ? -9.486 -1.205 18.500 1.00 95.81 101 LEU A N 1
ATOM 811 C CA . LEU A 1 101 ? -10.761 -1.922 18.537 1.00 95.81 101 LEU A CA 1
ATOM 812 C C . LEU A 1 101 ? -10.799 -2.973 19.662 1.00 95.81 101 LEU A C 1
ATOM 814 O O . LEU A 1 101 ? -11.811 -3.104 20.350 1.00 95.81 101 LEU A O 1
ATOM 818 N N . GLY A 1 102 ? -9.683 -3.663 19.917 1.00 97.50 102 GLY A N 1
ATOM 819 C CA . GLY A 1 102 ? -9.532 -4.569 21.057 1.00 97.50 102 GLY A CA 1
ATOM 820 C C . GLY A 1 102 ? -9.633 -3.851 22.407 1.00 97.50 102 GLY A C 1
ATOM 821 O O . GLY A 1 102 ? -10.344 -4.313 23.298 1.00 97.50 102 GLY A O 1
ATOM 822 N N . LEU A 1 103 ? -8.988 -2.689 22.548 1.00 97.31 103 LEU A N 1
ATOM 823 C CA . LEU A 1 103 ? -9.040 -1.873 23.764 1.00 97.31 103 LEU A CA 1
ATOM 824 C C . LEU A 1 103 ? -10.453 -1.339 24.032 1.00 97.31 103 LEU A C 1
ATOM 826 O O . LEU A 1 103 ? -10.930 -1.390 25.169 1.00 97.31 103 LEU A O 1
ATOM 830 N N . VAL A 1 104 ? -11.152 -0.884 22.990 1.00 97.56 104 VAL A N 1
ATOM 831 C CA . VAL A 1 104 ? -12.566 -0.490 23.083 1.00 97.56 104 VAL A CA 1
ATOM 832 C C . VAL A 1 104 ? -13.432 -1.680 23.506 1.00 97.56 104 VAL A C 1
ATOM 834 O O . VAL A 1 104 ? -14.276 -1.543 24.387 1.00 97.56 104 VAL A O 1
ATOM 837 N N . GLY A 1 105 ? -13.188 -2.871 22.952 1.00 97.25 105 GLY A N 1
ATOM 838 C CA . GLY A 1 105 ? -13.896 -4.089 23.350 1.00 97.25 105 GLY A CA 1
ATOM 839 C C . GLY A 1 105 ? -13.708 -4.432 24.831 1.00 97.25 105 GLY A C 1
ATOM 840 O O . GLY A 1 105 ? -14.684 -4.676 25.537 1.00 97.25 105 GLY A O 1
ATOM 841 N N . ILE A 1 106 ? -12.468 -4.398 25.329 1.00 96.81 106 ILE A N 1
ATOM 842 C CA . ILE A 1 106 ? -12.154 -4.704 26.735 1.00 96.81 106 ILE A CA 1
ATOM 843 C C . ILE A 1 106 ? -12.791 -3.680 27.678 1.00 96.81 106 ILE A C 1
ATOM 845 O O . ILE A 1 106 ? -13.420 -4.059 28.667 1.00 96.81 106 ILE A O 1
ATOM 849 N N . THR A 1 107 ? -12.663 -2.388 27.369 1.00 95.88 107 THR A N 1
ATOM 850 C CA . THR A 1 107 ? -13.239 -1.323 28.204 1.00 95.88 107 THR A CA 1
ATOM 851 C C . THR A 1 107 ? -14.765 -1.387 28.230 1.00 95.88 107 THR A C 1
ATOM 853 O O . THR A 1 107 ? -15.361 -1.219 29.292 1.00 95.88 107 THR A O 1
ATOM 856 N N . PHE A 1 108 ? -15.408 -1.724 27.109 1.00 96.38 108 PHE A N 1
ATOM 857 C CA . PHE A 1 108 ? -16.855 -1.928 27.054 1.00 96.38 108 PHE A CA 1
ATOM 858 C C . PHE A 1 108 ? -17.319 -3.121 27.904 1.00 96.38 108 PHE A C 1
ATOM 860 O O . PHE A 1 108 ? -18.312 -3.017 28.624 1.00 96.38 108 PHE A O 1
ATOM 867 N N . VAL A 1 109 ? -16.580 -4.237 27.887 1.00 95.06 109 VAL A N 1
ATOM 868 C CA . VAL A 1 109 ? -16.872 -5.404 28.740 1.00 95.06 109 VAL A CA 1
ATOM 869 C C . VAL A 1 109 ? -16.710 -5.063 30.222 1.00 95.06 109 VAL A C 1
ATOM 871 O O . VAL A 1 109 ? -17.575 -5.419 31.022 1.00 95.06 109 VAL A O 1
ATOM 874 N N . MET A 1 110 ? -15.647 -4.341 30.593 1.00 93.94 110 MET A N 1
ATOM 875 C CA . MET A 1 110 ? -15.454 -3.876 31.970 1.00 93.94 110 MET A CA 1
ATOM 876 C C . MET A 1 110 ? -16.608 -2.978 32.421 1.00 93.94 110 MET A C 1
ATOM 878 O O . MET A 1 110 ? -17.206 -3.235 33.467 1.00 93.94 110 MET A O 1
ATOM 8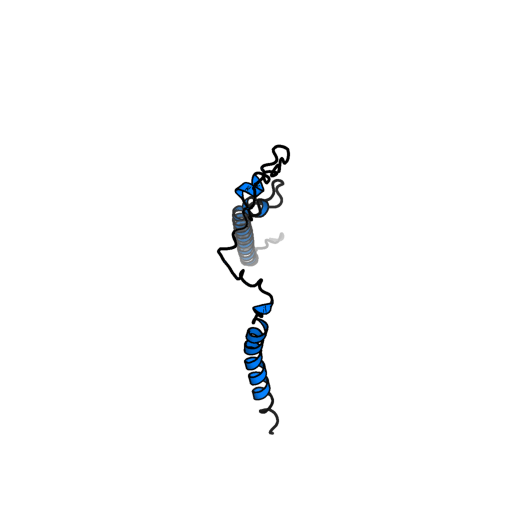82 N N . LEU A 1 111 ? -16.995 -2.003 31.593 1.00 93.06 111 LEU A N 1
ATOM 883 C CA . LEU A 1 111 ? -18.113 -1.106 31.876 1.00 93.06 111 LEU A CA 1
ATOM 884 C C . LEU A 1 111 ? -19.416 -1.883 32.108 1.00 93.06 111 LEU A C 1
ATOM 886 O O . LEU A 1 111 ? -20.089 -1.660 33.111 1.00 93.06 111 LEU A O 1
ATOM 890 N N . LEU A 1 112 ? -19.752 -2.828 31.223 1.00 91.44 112 LEU A N 1
ATOM 891 C CA . LEU A 1 112 ? -20.937 -3.678 31.375 1.00 91.44 112 LEU A CA 1
ATOM 892 C C . LEU A 1 112 ? -20.885 -4.545 32.636 1.00 91.44 112 LEU A C 1
ATOM 894 O O . LEU A 1 112 ? -21.928 -4.819 33.226 1.00 91.44 112 LEU A O 1
ATOM 898 N N . SER A 1 113 ? -19.694 -4.976 33.056 1.00 91.94 113 SER A N 1
ATOM 899 C CA . SER A 1 113 ? -19.527 -5.781 34.267 1.00 91.94 113 SER A CA 1
ATOM 900 C C . SER A 1 113 ? -19.681 -4.969 35.560 1.00 91.94 113 SER A C 1
ATOM 902 O O . SER A 1 113 ? -20.199 -5.489 36.552 1.00 91.94 113 SER A O 1
ATOM 904 N N . ASP A 1 114 ? -19.298 -3.690 35.541 1.00 87.25 114 ASP A N 1
ATOM 905 C CA . ASP A 1 114 ? -19.334 -2.808 36.710 1.00 87.25 114 ASP A CA 1
ATOM 906 C C . ASP A 1 114 ? -20.661 -2.058 36.863 1.00 87.25 114 ASP A C 1
ATOM 908 O O . ASP A 1 114 ? -21.075 -1.762 37.988 1.00 87.25 114 ASP A O 1
ATOM 912 N N . PHE A 1 115 ? -21.367 -1.787 35.762 1.00 84.50 115 PHE A N 1
ATOM 913 C CA . PHE A 1 115 ? -22.647 -1.077 35.775 1.00 84.50 115 PHE A CA 1
ATOM 914 C C . PHE A 1 115 ? -23.703 -1.712 36.703 1.00 84.50 115 PHE A C 1
ATOM 916 O O . PHE A 1 115 ? -24.232 -1.003 37.560 1.00 84.50 115 PHE A O 1
ATOM 923 N N . PRO A 1 116 ? -24.000 -3.029 36.635 1.00 81.69 116 PRO A N 1
ATOM 924 C CA . PRO A 1 116 ? -24.992 -3.638 37.522 1.00 81.69 116 PRO A CA 1
ATOM 925 C C . PRO A 1 116 ? -24.517 -3.735 38.977 1.00 81.69 116 PRO A C 1
ATOM 927 O O . PRO A 1 116 ? -25.343 -3.806 39.881 1.00 81.69 116 PRO A O 1
ATOM 930 N N . ARG A 1 117 ? -23.200 -3.734 39.224 1.00 78.75 117 ARG A N 1
ATOM 931 C CA . ARG A 1 117 ? -22.630 -3.820 40.579 1.00 78.75 117 ARG A CA 1
ATOM 932 C C . ARG A 1 117 ? -22.697 -2.488 41.324 1.00 78.75 117 ARG A C 1
ATOM 934 O O . ARG A 1 117 ? -22.854 -2.486 42.541 1.00 78.75 117 ARG A O 1
ATOM 941 N N . ASN A 1 118 ? -22.598 -1.372 40.602 1.00 78.81 118 ASN A N 1
ATOM 942 C CA . ASN A 1 118 ? -22.495 -0.031 41.182 1.00 78.81 118 ASN A CA 1
ATOM 943 C C . ASN A 1 118 ? -23.745 0.841 40.977 1.00 78.81 118 ASN A C 1
ATOM 945 O O . ASN A 1 118 ? -23.799 1.963 41.482 1.00 78.81 118 ASN A O 1
ATOM 949 N N . ALA A 1 119 ? -24.769 0.348 40.276 1.00 74.81 119 ALA A N 1
ATOM 950 C CA . ALA A 1 119 ? -26.019 1.072 40.072 1.00 74.81 119 ALA A CA 1
ATOM 951 C C . ALA A 1 119 ? -26.878 1.112 41.352 1.00 74.81 119 ALA A C 1
ATOM 953 O O . ALA A 1 119 ? -27.847 0.369 41.502 1.00 74.81 119 ALA A O 1
ATOM 954 N N . LYS A 1 120 ? -26.567 2.024 42.282 1.00 74.56 120 LYS A N 1
ATOM 955 C CA . LYS A 1 120 ? -27.550 2.474 43.278 1.00 74.56 120 LYS A CA 1
ATOM 956 C C . LYS A 1 120 ? -28.499 3.462 42.608 1.00 74.56 120 LYS A C 1
ATOM 958 O O . LYS A 1 120 ? -28.183 4.641 42.477 1.00 74.56 120 LYS A O 1
ATOM 963 N N . MET A 1 121 ? -29.667 2.983 42.191 1.00 69.31 121 MET A N 1
ATOM 964 C CA . MET A 1 121 ? -30.750 3.876 41.786 1.00 69.31 121 MET A CA 1
ATOM 965 C C . MET A 1 121 ? -31.323 4.563 43.031 1.00 69.31 121 MET A C 1
ATOM 967 O O . MET A 1 121 ? -32.023 3.945 43.831 1.00 69.31 121 MET A O 1
ATOM 971 N N . LEU A 1 122 ? -30.978 5.837 43.220 1.00 72.44 122 LEU A N 1
ATOM 972 C CA . LEU A 1 122 ? -31.631 6.710 44.191 1.00 72.44 122 LEU A CA 1
ATOM 973 C C . LEU A 1 122 ? -32.973 7.149 43.603 1.00 72.44 122 LEU A C 1
ATOM 975 O O . LEU A 1 122 ? -33.024 7.894 42.626 1.00 72.44 122 LEU A O 1
ATOM 979 N N . ASN A 1 123 ? -34.064 6.662 44.185 1.00 79.38 123 ASN A N 1
ATOM 980 C CA . ASN A 1 123 ? -35.410 7.054 43.783 1.00 79.38 123 ASN A CA 1
ATOM 981 C C . ASN A 1 123 ? -35.788 8.375 44.471 1.00 79.38 123 ASN A C 1
ATOM 983 O O . ASN A 1 123 ? -35.538 8.537 45.661 1.00 79.38 123 ASN A O 1
ATOM 987 N N . LEU A 1 124 ? -36.466 9.276 43.749 1.00 78.31 124 LEU A N 1
ATOM 988 C CA . LEU A 1 124 ? -36.892 10.630 44.171 1.00 78.31 124 LEU A CA 1
ATOM 989 C C . LEU A 1 124 ? -37.851 10.695 45.389 1.00 78.31 124 LEU A C 1
ATOM 991 O O . LEU A 1 124 ? -38.428 11.744 45.659 1.00 78.31 124 LEU A O 1
ATOM 995 N N . ARG A 1 125 ? -38.095 9.580 46.087 1.00 69.06 125 ARG A N 1
ATOM 996 C CA . ARG A 1 125 ? -39.051 9.464 47.205 1.00 69.06 125 ARG A CA 1
ATOM 997 C C . ARG A 1 125 ? -38.405 9.112 48.555 1.00 69.06 125 ARG A C 1
ATOM 999 O O . ARG A 1 125 ? -39.138 8.761 49.476 1.00 69.06 125 ARG A O 1
ATOM 1006 N N . GLN A 1 126 ? -37.079 9.185 48.667 1.00 52.47 126 GLN A N 1
ATOM 1007 C CA . GLN A 1 126 ? -36.387 9.226 49.963 1.00 52.47 126 GLN A CA 1
ATOM 1008 C C . GLN A 1 126 ? -36.072 10.665 50.350 1.00 52.47 126 GLN A C 1
ATOM 1010 O O . GLN A 1 126 ? -35.702 11.436 49.437 1.00 52.47 126 GLN A O 1
#

Organism: NCBI:txid182087

Radius of gyration: 36.64 Å; chains: 1; bounding box: 72×70×93 Å